Protein AF-A0A919HMK7-F1 (afdb_monomer_lite)

Organism: Klebsiella pneumoniae (NCBI:txid573)

Sequence (57 aa):
MASHTLLLLPEGRWLAGETADVLSETHLRQAYGLPVRLIRHAASAFPLLAPGFTLRR

pLDDT: mean 91.35, std 6.09, range [61.28, 97.06]

Foldseek 3Di:
DDQKDWAQFPPRDIDIDGPVVCPDQVNVCRRVVFRWDFDDDPVDPGTDIDTDDDDDD

Secondary structure (DSSP, 8-state):
--SEEEEEPGGG-EEEEEHHHH--HHHHHHHHSS-EEEE--TT-SSPEEEE------

Structure (mmCIF, N/CA/C/O backbone):
data_AF-A0A919HMK7-F1
#
_entry.id   AF-A0A919HMK7-F1
#
loop_
_atom_site.group_PDB
_atom_site.id
_atom_site.type_symbol
_atom_site.label_atom_id
_atom_site.label_alt_id
_atom_site.label_comp_id
_atom_site.label_asym_id
_atom_site.label_entity_id
_atom_site.label_seq_id
_atom_site.pdbx_PDB_ins_code
_atom_site.Cartn_x
_atom_site.Cartn_y
_atom_site.Cartn_z
_atom_site.occupancy
_atom_site.B_iso_or_equiv
_atom_site.auth_seq_id
_atom_site.auth_comp_id
_atom_site.auth_asym_id
_atom_site.auth_atom_id
_atom_site.pdbx_PDB_model_num
ATOM 1 N N . MET A 1 1 ? 15.981 -11.491 -5.633 1.00 61.28 1 MET A N 1
ATOM 2 C CA . MET A 1 1 ? 14.786 -10.621 -5.520 1.00 61.28 1 MET A CA 1
ATOM 3 C C . MET A 1 1 ? 13.554 -11.507 -5.534 1.00 61.28 1 MET A C 1
ATOM 5 O O . MET A 1 1 ? 13.572 -12.498 -6.252 1.00 61.28 1 MET A O 1
ATOM 9 N N . ALA A 1 2 ? 12.521 -11.184 -4.756 1.00 72.00 2 ALA A N 1
ATOM 10 C CA . ALA A 1 2 ? 11.252 -11.901 -4.832 1.00 72.00 2 ALA A CA 1
ATOM 11 C C . ALA A 1 2 ? 10.465 -11.410 -6.057 1.00 72.00 2 ALA A C 1
ATOM 13 O O . ALA A 1 2 ? 10.112 -10.232 -6.138 1.00 72.00 2 ALA A O 1
ATOM 14 N N . SER A 1 3 ? 10.216 -12.300 -7.016 1.00 85.06 3 SER A N 1
ATOM 15 C CA . SER A 1 3 ? 9.346 -12.009 -8.163 1.00 85.06 3 SER A CA 1
ATOM 16 C C . SER A 1 3 ? 7.865 -12.002 -7.779 1.00 85.06 3 SER A C 1
ATOM 18 O O . SER A 1 3 ? 7.066 -11.395 -8.481 1.00 85.06 3 SER A O 1
ATOM 20 N N . HIS A 1 4 ? 7.514 -12.627 -6.650 1.00 92.44 4 HIS A N 1
ATOM 21 C CA . HIS A 1 4 ? 6.146 -12.785 -6.168 1.00 92.44 4 HIS A CA 1
ATOM 22 C C . HIS A 1 4 ? 5.970 -12.215 -4.765 1.00 92.44 4 HIS A C 1
ATOM 24 O O . HIS A 1 4 ? 6.877 -12.280 -3.932 1.00 92.44 4 HIS A O 1
ATOM 30 N N . THR A 1 5 ? 4.776 -11.693 -4.507 1.00 92.44 5 THR A N 1
ATOM 31 C CA . THR A 1 5 ? 4.376 -11.128 -3.220 1.00 92.44 5 THR A CA 1
ATOM 32 C C . THR A 1 5 ? 3.067 -11.751 -2.757 1.00 92.44 5 THR A C 1
ATOM 34 O O . THR A 1 5 ? 2.180 -12.043 -3.558 1.00 92.44 5 THR A O 1
ATOM 37 N N . LEU A 1 6 ? 2.956 -11.919 -1.441 1.00 95.69 6 LEU A N 1
ATOM 38 C CA . LEU A 1 6 ? 1.727 -12.250 -0.739 1.00 95.69 6 LEU A CA 1
ATOM 39 C C . LEU A 1 6 ? 1.365 -11.064 0.166 1.00 95.69 6 LEU A C 1
ATOM 41 O O . LEU A 1 6 ? 2.132 -10.718 1.064 1.00 95.69 6 LEU A O 1
ATOM 45 N N . LEU A 1 7 ? 0.221 -10.429 -0.083 1.00 95.31 7 LEU A N 1
ATOM 46 C CA . LEU A 1 7 ? -0.272 -9.272 0.662 1.00 95.31 7 LEU A CA 1
ATOM 47 C C . LEU A 1 7 ? -1.520 -9.652 1.461 1.00 95.31 7 LEU A C 1
ATOM 49 O O . LEU A 1 7 ? -2.495 -10.153 0.899 1.00 95.31 7 LEU A O 1
ATOM 53 N N . LEU A 1 8 ? -1.490 -9.389 2.767 1.00 97.06 8 LEU A N 1
ATOM 54 C CA . LEU A 1 8 ? -2.649 -9.549 3.639 1.00 97.06 8 LEU A CA 1
ATOM 55 C C . LEU A 1 8 ? -3.541 -8.316 3.527 1.00 97.06 8 LEU A C 1
ATOM 57 O O . LEU A 1 8 ? -3.120 -7.202 3.840 1.00 97.06 8 LEU A O 1
ATOM 61 N N . LEU A 1 9 ? -4.769 -8.529 3.086 1.00 96.31 9 LEU A N 1
ATOM 62 C CA . LEU A 1 9 ? -5.833 -7.541 3.087 1.00 96.31 9 LEU A CA 1
ATOM 63 C C . LEU A 1 9 ? -6.665 -7.667 4.375 1.00 96.31 9 LEU A C 1
ATOM 65 O O . LEU A 1 9 ? -6.549 -8.661 5.105 1.00 96.31 9 LEU A O 1
ATOM 69 N N . PRO A 1 10 ? -7.542 -6.686 4.646 1.00 96.25 10 PRO A N 1
ATOM 70 C CA . PRO A 1 10 ? -8.515 -6.794 5.721 1.00 96.25 10 PRO A CA 1
ATOM 71 C C . PRO A 1 10 ? -9.370 -8.073 5.628 1.00 96.25 10 PRO A C 1
ATOM 73 O O . PRO A 1 10 ? -9.460 -8.733 4.584 1.00 96.25 10 PRO A O 1
ATOM 76 N N . GLU A 1 11 ? -9.961 -8.452 6.764 1.00 94.00 11 GLU A N 1
ATOM 77 C CA . GLU A 1 11 ? -10.773 -9.670 6.932 1.00 94.00 11 GLU A CA 1
ATOM 78 C C . GLU A 1 11 ? -10.018 -10.990 6.671 1.00 94.00 11 GLU A C 1
ATOM 80 O O . GLU A 1 11 ? -10.630 -12.025 6.417 1.00 94.00 11 GLU A O 1
ATOM 85 N N . GLY A 1 12 ? -8.683 -10.976 6.740 1.00 94.62 12 GLY A N 1
ATOM 86 C CA . GLY A 1 12 ? -7.864 -12.180 6.572 1.00 94.62 12 GLY A CA 1
ATOM 87 C C . GLY A 1 12 ? -7.738 -12.652 5.122 1.00 94.62 12 GLY A C 1
ATOM 88 O O . GLY A 1 12 ? -7.349 -13.795 4.876 1.00 94.62 12 GLY A O 1
ATOM 89 N N . ARG A 1 13 ? -8.080 -11.798 4.150 1.00 96.94 13 ARG A N 1
ATOM 90 C CA . ARG A 1 13 ? -7.988 -12.138 2.727 1.00 96.94 13 ARG A CA 1
ATOM 91 C C . ARG A 1 13 ? -6.560 -11.983 2.227 1.00 96.94 13 ARG A C 1
ATOM 93 O O . ARG A 1 13 ? -5.899 -10.995 2.515 1.00 96.94 13 ARG A O 1
ATOM 100 N N . TRP A 1 14 ? -6.110 -12.925 1.412 1.00 96.75 14 TRP A N 1
ATOM 101 C CA . TRP A 1 14 ? -4.781 -12.887 0.812 1.00 96.75 14 TRP A CA 1
ATOM 102 C C . TRP A 1 14 ? -4.851 -12.510 -0.665 1.00 96.75 14 TRP A C 1
ATOM 104 O O . TRP A 1 14 ? -5.655 -13.065 -1.412 1.00 96.75 14 TRP A O 1
ATOM 114 N N . LEU A 1 15 ? -3.972 -11.601 -1.084 1.00 97.00 15 LEU A N 1
ATOM 115 C CA . LEU A 1 15 ? -3.698 -11.296 -2.485 1.00 97.00 15 LEU A CA 1
ATOM 116 C C . LEU A 1 15 ? -2.294 -11.798 -2.834 1.00 97.00 15 LEU A C 1
ATOM 118 O O . LEU A 1 15 ? -1.318 -11.384 -2.212 1.00 97.00 15 LEU A O 1
ATOM 122 N N . ALA A 1 16 ? -2.191 -12.685 -3.820 1.00 96.19 16 ALA A N 1
ATOM 123 C CA . ALA A 1 16 ? -0.931 -13.274 -4.265 1.00 96.19 16 ALA A CA 1
ATOM 124 C C . ALA A 1 16 ? -0.727 -13.039 -5.763 1.00 96.19 16 ALA A C 1
ATOM 126 O O . ALA A 1 16 ? -1.689 -13.074 -6.529 1.00 96.19 16 ALA A O 1
ATOM 127 N N . GLY A 1 17 ? 0.518 -12.827 -6.182 1.00 95.25 17 GLY A N 1
ATOM 128 C CA . GLY A 1 17 ? 0.854 -12.594 -7.586 1.00 95.25 17 GLY A CA 1
ATOM 129 C C . GLY A 1 17 ? 2.255 -12.029 -7.759 1.00 95.25 17 GLY A C 1
ATOM 130 O O . GLY A 1 17 ? 3.045 -12.004 -6.807 1.00 95.25 17 GLY A O 1
AT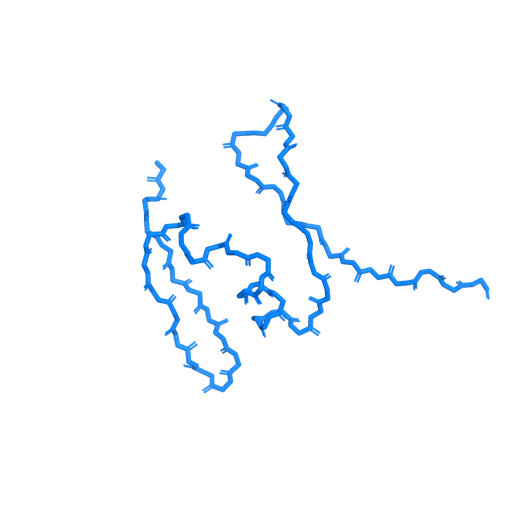OM 131 N N . GLU A 1 18 ? 2.564 -11.565 -8.968 1.00 93.94 18 GLU A N 1
ATOM 132 C CA . GLU A 1 18 ? 3.822 -10.871 -9.218 1.00 93.94 18 GLU A CA 1
ATOM 133 C C . GLU A 1 18 ? 3.919 -9.607 -8.364 1.00 93.94 18 GLU A C 1
ATOM 135 O O . GLU A 1 18 ? 2.950 -8.869 -8.175 1.00 93.94 18 GLU A O 1
ATOM 140 N N . THR A 1 19 ? 5.114 -9.334 -7.843 1.00 90.25 19 THR A N 1
ATOM 141 C CA . THR A 1 19 ? 5.362 -8.184 -6.964 1.00 90.25 19 THR A CA 1
ATOM 142 C C . THR A 1 19 ? 4.925 -6.865 -7.611 1.00 90.25 19 THR A C 1
ATOM 144 O O . THR A 1 19 ? 4.404 -5.996 -6.916 1.00 90.25 19 THR A O 1
ATOM 147 N N . ALA A 1 20 ? 5.098 -6.725 -8.930 1.00 88.44 20 ALA A 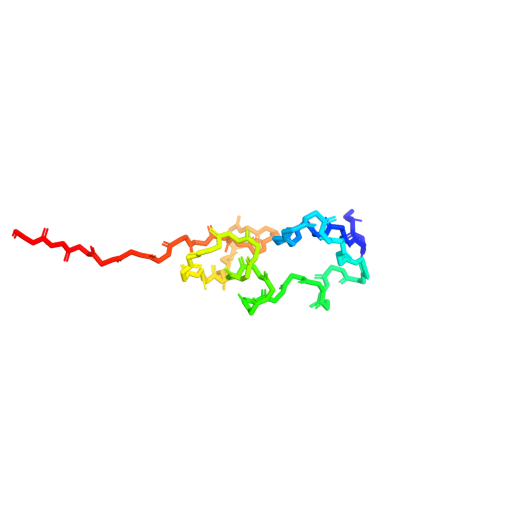N 1
ATOM 148 C CA . ALA A 1 20 ? 4.700 -5.531 -9.676 1.00 88.44 20 ALA A CA 1
ATOM 149 C C . ALA A 1 20 ? 3.174 -5.332 -9.742 1.00 88.44 20 ALA A C 1
ATOM 151 O O . ALA A 1 20 ? 2.720 -4.189 -9.727 1.00 88.44 20 ALA A O 1
ATOM 152 N N . ASP A 1 21 ? 2.402 -6.420 -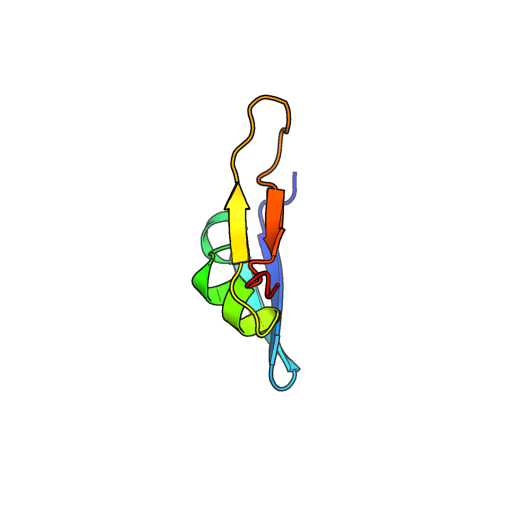9.749 1.00 92.38 21 ASP A N 1
ATOM 153 C CA . ASP A 1 21 ? 0.936 -6.391 -9.815 1.00 92.38 21 ASP A CA 1
ATOM 154 C C . ASP A 1 21 ? 0.307 -6.269 -8.421 1.00 92.38 21 ASP A C 1
ATOM 156 O O . ASP A 1 21 ? -0.712 -5.599 -8.221 1.00 92.38 21 ASP A O 1
ATOM 160 N N . VAL A 1 22 ? 0.929 -6.902 -7.421 1.00 94.38 22 VAL A N 1
ATOM 161 C CA . VAL A 1 22 ? 0.429 -6.919 -6.042 1.00 94.38 22 VAL A CA 1
ATOM 162 C C . VAL A 1 22 ? 0.751 -5.613 -5.316 1.00 94.38 22 VAL A C 1
ATO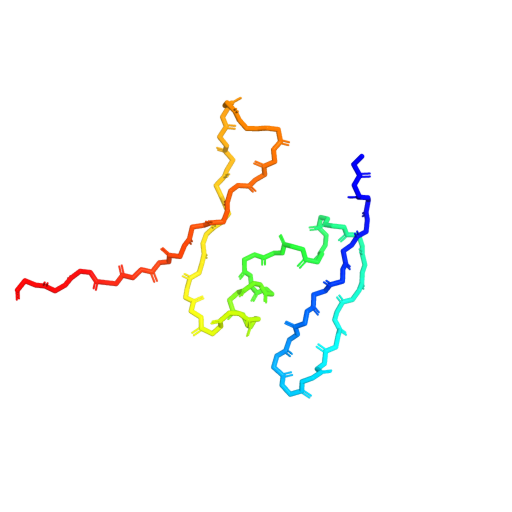M 164 O O . VAL A 1 22 ? -0.140 -5.040 -4.686 1.00 94.38 22 VAL A O 1
ATOM 167 N N . LEU A 1 23 ? 1.985 -5.103 -5.408 1.00 91.44 23 LEU A N 1
ATOM 168 C CA . LEU A 1 23 ? 2.419 -3.895 -4.690 1.00 91.44 23 LEU A CA 1
ATOM 169 C C . LEU A 1 23 ? 2.013 -2.605 -5.419 1.00 91.44 23 LEU A C 1
ATOM 171 O O . LEU A 1 23 ? 2.855 -1.813 -5.841 1.00 91.44 23 LEU A O 1
ATOM 175 N N . SER A 1 24 ? 0.707 -2.367 -5.523 1.00 92.75 24 SER A N 1
ATOM 176 C CA . SER A 1 24 ? 0.142 -1.092 -5.976 1.00 92.75 24 SER A CA 1
ATOM 177 C C . SER A 1 24 ? -0.232 -0.197 -4.788 1.00 92.75 24 SER A C 1
ATOM 179 O O . SER A 1 24 ? -0.565 -0.689 -3.708 1.00 92.75 24 SER A O 1
ATOM 181 N N . GLU A 1 25 ? -0.243 1.130 -4.973 1.00 94.94 25 GLU A N 1
ATOM 182 C CA . GLU A 1 25 ? -0.715 2.043 -3.917 1.00 94.94 25 GLU A CA 1
ATOM 183 C C . GLU A 1 25 ? -2.153 1.719 -3.486 1.00 94.94 25 GLU A C 1
ATOM 185 O O . GLU A 1 25 ? -2.466 1.812 -2.304 1.00 94.94 25 GLU A O 1
ATOM 190 N N . THR A 1 26 ? -3.019 1.300 -4.413 1.00 95.50 26 THR A N 1
ATOM 191 C CA . THR A 1 26 ? -4.402 0.911 -4.106 1.00 95.50 26 THR A CA 1
ATOM 192 C C . THR A 1 26 ? -4.452 -0.274 -3.146 1.00 95.50 26 THR A C 1
ATOM 194 O O . THR A 1 26 ? -5.109 -0.186 -2.108 1.00 95.50 26 THR A O 1
ATOM 197 N N . HIS A 1 27 ? -3.734 -1.357 -3.453 1.00 95.62 27 HIS A N 1
ATOM 198 C CA . HIS A 1 27 ? -3.717 -2.548 -2.601 1.00 95.62 27 HIS A CA 1
ATOM 199 C C . HIS A 1 27 ? -3.078 -2.257 -1.242 1.00 95.62 27 HIS A C 1
ATOM 201 O O . HIS A 1 27 ? -3.581 -2.693 -0.211 1.00 95.62 27 HIS A O 1
ATOM 207 N N . LEU A 1 28 ? -2.007 -1.463 -1.217 1.00 95.00 28 LEU A N 1
ATOM 208 C CA . LEU A 1 28 ? -1.324 -1.116 0.026 1.00 95.00 28 LEU A CA 1
ATOM 209 C C . LEU A 1 28 ? -2.186 -0.211 0.914 1.00 95.00 28 LEU A C 1
ATOM 211 O O . LEU A 1 28 ? -2.228 -0.409 2.123 1.00 95.00 28 LEU A O 1
ATOM 215 N N . ARG A 1 29 ? -2.944 0.732 0.340 1.00 95.50 29 ARG A N 1
ATOM 216 C CA . ARG A 1 29 ? -3.913 1.536 1.106 1.00 95.50 29 ARG A CA 1
ATOM 217 C C . ARG A 1 29 ? -5.000 0.672 1.734 1.00 95.50 29 ARG A C 1
ATOM 219 O O . ARG A 1 29 ? -5.375 0.918 2.874 1.00 95.50 29 ARG A O 1
ATOM 226 N N . GLN A 1 30 ? -5.487 -0.335 1.010 1.00 95.19 30 GLN A N 1
ATOM 227 C CA . GLN A 1 30 ? -6.459 -1.290 1.546 1.00 95.19 30 GLN A CA 1
ATOM 228 C C . GLN A 1 30 ? -5.853 -2.138 2.670 1.00 95.19 30 GLN A C 1
ATOM 230 O O . GLN A 1 30 ? -6.482 -2.287 3.710 1.00 95.19 30 GLN A O 1
ATOM 235 N N . ALA A 1 31 ? -4.630 -2.643 2.488 1.00 95.06 31 ALA A N 1
ATOM 236 C CA . ALA A 1 31 ? -3.932 -3.458 3.483 1.00 95.06 31 ALA A CA 1
ATOM 237 C C . ALA A 1 31 ? -3.615 -2.686 4.775 1.00 95.06 31 ALA A C 1
ATOM 239 O O . ALA A 1 31 ? -3.801 -3.209 5.870 1.00 95.06 31 ALA A O 1
ATOM 240 N N . TYR A 1 32 ? -3.154 -1.437 4.657 1.00 92.06 32 TYR A N 1
ATOM 241 C CA . TYR A 1 32 ? -2.726 -0.633 5.807 1.00 92.06 32 TYR A CA 1
ATOM 242 C C . TYR A 1 32 ? -3.821 0.267 6.390 1.00 92.06 32 TYR A C 1
ATOM 244 O O . TYR A 1 32 ? -3.629 0.829 7.466 1.00 92.06 32 TYR A O 1
ATOM 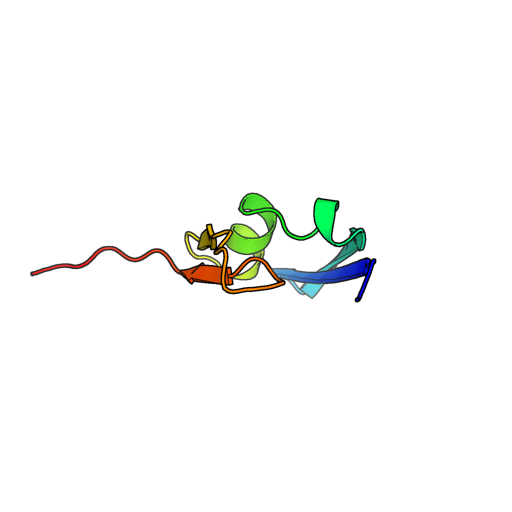252 N N . GLY A 1 33 ? -4.947 0.449 5.695 1.00 93.56 33 GLY A N 1
ATOM 253 C CA . GLY A 1 33 ? -6.044 1.312 6.146 1.00 93.56 33 GLY A CA 1
ATOM 254 C C . GLY A 1 33 ? -5.703 2.808 6.178 1.00 93.56 33 GLY A C 1
ATOM 255 O O . GLY A 1 33 ? -6.412 3.585 6.814 1.00 93.56 33 GLY A O 1
ATOM 256 N N . LEU A 1 34 ? -4.624 3.231 5.512 1.00 92.81 34 LEU A N 1
ATOM 257 C CA . LEU A 1 34 ? -4.169 4.622 5.479 1.00 92.81 34 LEU A CA 1
ATOM 258 C C . LEU A 1 34 ? -3.607 5.000 4.100 1.00 92.81 34 LEU A C 1
ATOM 260 O O . LEU A 1 34 ? -3.151 4.121 3.363 1.00 92.81 34 LEU A O 1
ATOM 264 N N . PRO A 1 35 ? -3.627 6.292 3.716 1.00 93.38 35 PRO A N 1
ATOM 265 C CA . PRO A 1 35 ? -3.037 6.742 2.462 1.00 93.38 35 PRO A CA 1
ATOM 266 C C . PRO A 1 35 ? -1.545 6.420 2.437 1.00 93.38 35 PRO A C 1
ATOM 268 O O . PRO A 1 35 ? -0.811 6.871 3.301 1.00 93.38 35 PRO A O 1
ATOM 271 N N . VAL A 1 36 ? -1.072 5.686 1.438 1.00 94.88 36 VAL A N 1
ATOM 272 C CA . VAL A 1 36 ? 0.359 5.416 1.251 1.00 94.88 36 VAL A CA 1
ATOM 273 C C . VAL A 1 36 ? 0.814 5.857 -0.130 1.00 94.88 36 VAL A C 1
ATOM 275 O O . VAL A 1 36 ? 0.000 5.919 -1.062 1.00 94.88 36 VAL A O 1
ATOM 278 N N . ARG A 1 37 ? 2.116 6.133 -0.254 1.00 94.25 37 ARG A N 1
ATOM 279 C CA . ARG A 1 37 ? 2.799 6.325 -1.536 1.00 94.25 37 ARG A CA 1
ATOM 280 C C . ARG A 1 37 ? 3.976 5.377 -1.691 1.00 94.25 37 ARG A C 1
ATOM 282 O O . ARG A 1 37 ? 4.678 5.097 -0.718 1.00 94.25 37 ARG A O 1
ATOM 289 N N . LEU A 1 38 ? 4.211 4.945 -2.926 1.00 92.62 38 LEU A N 1
ATOM 290 C CA . LEU A 1 38 ? 5.431 4.234 -3.301 1.00 92.62 38 LEU A CA 1
ATOM 291 C C . LEU A 1 38 ? 6.421 5.218 -3.918 1.00 92.62 38 LEU A C 1
ATOM 293 O O . LEU A 1 38 ? 6.158 5.824 -4.956 1.00 92.62 38 LEU A O 1
ATOM 297 N N . ILE A 1 39 ? 7.575 5.373 -3.279 1.00 92.88 39 ILE A N 1
ATOM 298 C CA . ILE A 1 39 ? 8.611 6.313 -3.700 1.00 92.88 39 ILE A CA 1
ATOM 299 C C . ILE A 1 39 ? 9.760 5.527 -4.320 1.00 92.88 39 ILE A C 1
ATOM 301 O O . ILE A 1 39 ? 10.389 4.694 -3.667 1.00 92.88 39 ILE A O 1
ATOM 305 N N . ARG A 1 40 ? 10.066 5.814 -5.588 1.00 91.00 40 ARG A N 1
ATOM 306 C CA . ARG A 1 40 ? 11.304 5.348 -6.220 1.00 91.00 40 ARG A CA 1
ATOM 307 C C . ARG A 1 40 ? 12.413 6.338 -5.894 1.00 91.00 40 ARG A C 1
ATOM 309 O O . ARG A 1 40 ? 12.299 7.516 -6.215 1.00 91.00 40 ARG A O 1
ATOM 316 N N . HIS A 1 41 ? 13.468 5.856 -5.251 1.00 91.62 41 HIS A N 1
ATOM 317 C CA . HIS A 1 41 ? 14.600 6.675 -4.841 1.00 91.62 41 HIS A CA 1
ATOM 318 C C . HIS A 1 41 ? 15.888 6.098 -5.422 1.00 91.62 41 HIS A C 1
ATOM 320 O O . HIS A 1 41 ? 16.112 4.897 -5.320 1.00 91.62 41 HIS A O 1
ATOM 326 N N . ALA A 1 42 ? 16.745 6.942 -6.001 1.00 92.31 42 ALA A N 1
ATOM 327 C CA . ALA A 1 42 ? 17.946 6.493 -6.711 1.00 92.31 42 ALA A CA 1
ATOM 328 C C . ALA A 1 42 ? 18.926 5.704 -5.821 1.00 92.31 42 ALA A C 1
ATOM 330 O O . ALA A 1 42 ? 19.601 4.802 -6.300 1.00 92.31 42 ALA A O 1
ATOM 331 N N . ALA A 1 43 ? 18.971 6.007 -4.520 1.00 92.69 43 ALA A N 1
ATOM 332 C CA . ALA A 1 43 ? 19.816 5.290 -3.562 1.00 92.69 43 ALA A CA 1
ATOM 333 C C . ALA A 1 43 ? 19.200 3.977 -3.037 1.00 92.69 43 ALA A C 1
ATOM 335 O O . ALA A 1 43 ? 19.787 3.339 -2.169 1.00 92.69 43 ALA A O 1
ATOM 336 N N . SER A 1 44 ? 18.010 3.588 -3.506 1.00 87.94 44 SER A N 1
ATOM 337 C CA . SER A 1 44 ? 17.337 2.360 -3.082 1.00 87.94 44 SER A CA 1
ATOM 338 C C . SER A 1 44 ? 17.087 1.445 -4.273 1.00 87.94 44 SER A C 1
ATOM 340 O O . SER A 1 44 ? 16.480 1.840 -5.266 1.00 87.94 44 SER A O 1
ATOM 342 N N . ALA A 1 45 ? 17.491 0.182 -4.140 1.00 85.25 45 ALA A N 1
ATOM 343 C CA . ALA A 1 45 ? 17.192 -0.858 -5.123 1.00 85.25 45 ALA A CA 1
ATOM 344 C C . ALA A 1 45 ? 15.703 -1.266 -5.137 1.00 85.25 45 ALA A C 1
ATOM 346 O O . ALA A 1 45 ? 15.260 -1.963 -6.048 1.00 85.25 45 ALA A O 1
ATOM 347 N N . PHE A 1 46 ? 14.926 -0.834 -4.138 1.00 82.50 46 PHE A N 1
ATOM 348 C CA . PHE A 1 46 ? 13.512 -1.165 -3.974 1.00 82.50 46 PHE A CA 1
ATOM 349 C C . PHE A 1 46 ? 12.673 0.101 -3.754 1.00 82.50 46 PHE A C 1
ATOM 351 O O . PHE A 1 46 ? 13.169 1.073 -3.172 1.00 82.50 46 PHE A O 1
ATOM 358 N N . PRO A 1 47 ? 11.402 0.119 -4.188 1.00 87.06 47 PRO A N 1
ATOM 359 C CA . PRO A 1 47 ? 10.505 1.216 -3.858 1.00 87.06 47 PRO A CA 1
ATOM 360 C C . PRO A 1 47 ? 10.304 1.303 -2.340 1.00 87.06 47 PRO A C 1
ATOM 362 O O . PRO A 1 47 ? 10.151 0.291 -1.658 1.00 87.06 47 PRO A O 1
ATOM 365 N N . LEU A 1 48 ? 10.307 2.527 -1.820 1.00 90.56 48 LEU A N 1
ATOM 366 C CA . LEU A 1 48 ? 10.077 2.822 -0.411 1.00 90.56 48 LEU A CA 1
ATOM 367 C C . LEU A 1 48 ? 8.587 3.076 -0.179 1.00 90.56 48 LEU A C 1
ATOM 369 O O . LEU A 1 48 ? 7.952 3.794 -0.953 1.00 90.56 48 LEU A O 1
ATOM 373 N N . LEU A 1 49 ? 8.040 2.522 0.901 1.00 91.31 49 LEU A N 1
ATOM 374 C CA . LEU A 1 49 ? 6.672 2.791 1.332 1.00 91.31 49 LEU A CA 1
ATOM 375 C C . LEU A 1 49 ? 6.653 3.999 2.271 1.00 91.31 49 LEU A C 1
ATOM 377 O O . LEU A 1 49 ? 7.290 3.972 3.323 1.00 91.31 49 LEU A O 1
ATOM 381 N N . ALA A 1 50 ? 5.898 5.034 1.913 1.00 93.25 50 ALA A N 1
ATOM 382 C CA . ALA A 1 50 ? 5.711 6.214 2.748 1.00 93.25 50 ALA A CA 1
ATOM 383 C C . ALA A 1 50 ? 4.247 6.323 3.212 1.00 93.25 50 ALA A C 1
ATOM 385 O O . ALA A 1 50 ? 3.357 6.444 2.361 1.00 93.25 50 ALA A O 1
ATOM 386 N N . PRO A 1 51 ? 3.970 6.302 4.530 1.00 91.44 51 PRO A N 1
ATOM 387 C CA . PRO A 1 51 ? 2.642 6.594 5.051 1.00 91.44 51 PRO A CA 1
ATOM 388 C C . PRO A 1 51 ? 2.333 8.087 4.899 1.00 91.44 51 PRO A C 1
ATOM 390 O O . PRO A 1 51 ? 3.150 8.952 5.212 1.00 91.44 51 PRO A O 1
ATOM 393 N N . GLY A 1 52 ? 1.138 8.389 4.412 1.00 90.69 52 GLY A N 1
ATOM 394 C CA . GLY A 1 52 ? 0.593 9.731 4.307 1.00 90.69 52 GLY A CA 1
ATOM 395 C C . GLY A 1 52 ? -0.218 10.074 5.548 1.00 90.69 52 GLY A C 1
ATOM 396 O O . GLY A 1 52 ? -1.129 9.344 5.933 1.00 90.69 52 GLY A O 1
ATOM 397 N N . PHE A 1 53 ? 0.087 11.215 6.152 1.00 86.44 53 PHE A N 1
ATOM 398 C CA . PHE A 1 53 ? -0.659 11.765 7.277 1.00 86.44 53 PHE A CA 1
ATOM 399 C C . PHE A 1 53 ? -0.812 13.276 7.112 1.00 86.44 53 PHE A C 1
ATOM 401 O O . PHE A 1 53 ? -0.005 13.941 6.462 1.00 86.44 53 PHE A O 1
ATOM 408 N N . THR A 1 54 ? -1.867 13.826 7.708 1.00 85.81 54 THR A N 1
ATOM 409 C CA . THR A 1 54 ? -2.073 15.273 7.777 1.00 85.81 54 THR A CA 1
ATOM 410 C C . THR A 1 54 ? -1.458 15.798 9.065 1.00 85.81 54 THR A C 1
ATOM 412 O O . THR A 1 54 ? -1.864 15.397 10.154 1.00 85.81 54 THR A O 1
ATOM 415 N N . LEU A 1 55 ? -0.508 16.722 8.949 1.00 86.31 55 LEU A N 1
ATOM 416 C CA . LEU A 1 55 ? -0.013 17.477 10.094 1.00 86.31 55 LEU A CA 1
ATOM 417 C C . LEU A 1 55 ? -1.056 18.519 10.506 1.00 86.31 55 LEU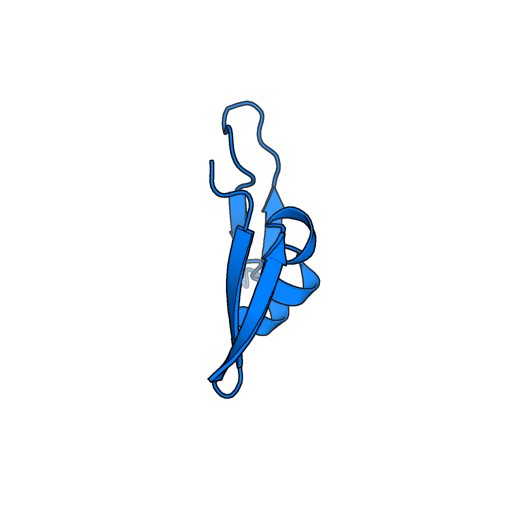 A C 1
ATOM 419 O O . LEU A 1 55 ? -1.539 19.281 9.668 1.00 86.31 55 LEU A O 1
ATOM 423 N N . ARG A 1 56 ? -1.404 18.547 11.794 1.00 88.62 56 ARG A N 1
ATOM 424 C CA . ARG A 1 56 ? -2.216 19.611 12.396 1.00 88.62 56 ARG A CA 1
ATOM 425 C C . ARG A 1 56 ? -1.333 20.435 13.326 1.00 88.62 56 ARG A C 1
ATOM 427 O O . ARG A 1 56 ? -0.431 19.880 13.948 1.00 88.62 56 ARG A O 1
ATOM 434 N N . ARG A 1 57 ? -1.564 21.745 13.340 1.00 80.62 57 ARG A N 1
ATOM 435 C CA . ARG A 1 57 ? -0.834 22.713 14.162 1.00 80.62 57 ARG A CA 1
ATOM 436 C C . ARG A 1 57 ? -1.552 22.940 15.481 1.00 80.62 57 ARG A C 1
ATOM 438 O O . ARG A 1 57 ? -2.802 22.929 15.448 1.00 80.62 57 ARG A O 1
#

Radius of gyration: 12.86 Å; chains: 1; bounding box: 31×36×24 Å